Protein AF-A0A1U7JAW0-F1 (afdb_monomer)

Organism: NCBI:txid549789

Mean predicted aligned error: 9.83 Å

Foldseek 3Di:
DPPPPPVVVVPPPPDDPPDPPPPCVVVLVVLLPDDDPDLVVLVVLLVVQAPAQPQWDFDDDPNRTPDTGDRPQVVDPNSVSSVVSNVNSLCCCCPVVVHDCPVSD
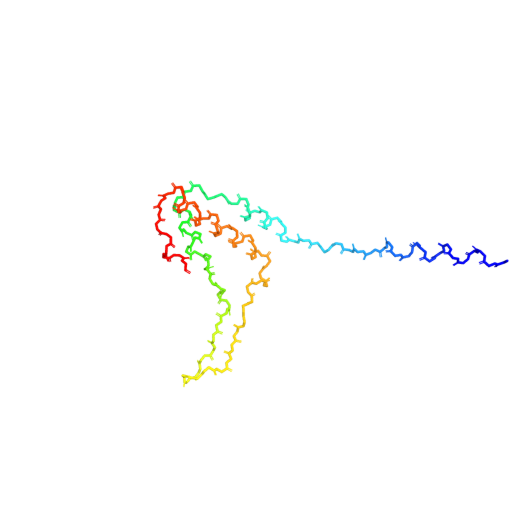
Nearest PDB structures (foldseek):
  4gip-assembly1_F  TM=3.608E-01  e=8.877E+00  Simian virus 5 (strain W3)

InterPro domains:
  IPR009717 Mo-dependent nitrogenase, C-terminal [PF06967] (24-105)

Sequence (105 aa):
MNRFLSSLRHGLHAAGQARPLDLFRPLRQWVSHLRVETPRRARKVAELIPAQCPFERDIVVLGRSVAHIPPLCKLNPLYNELVELRFRALCYLADECGEDISAYI

Secondary structure (DSSP, 8-state):
--SSSSGGGTTSSSS-------TTHHHHHHHHH----SHHHHHHHHHHS-SS-TT-EEEEETTEEEEEE---GGGSTTHHHHHHHHHHHHHIIIIIT----GGG-

Solvent-accessible surface area (backbone atoms only — not comparable to full-atom values): 6673 Å² total; per-residue (Å²): 143,80,81,80,72,72,69,71,68,77,71,71,83,80,78,78,84,76,72,79,81,65,81,58,51,66,58,41,53,50,50,59,64,60,78,72,88,43,69,73,56,17,50,50,40,42,66,71,50,65,77,62,50,90,61,40,48,74,44,65,57,97,90,39,78,77,48,75,42,65,76,55,51,80,74,45,96,51,39,67,38,51,54,50,48,32,50,55,16,49,46,44,34,40,76,76,66,66,44,86,59,74,92,58,104

Structure (mmCIF, N/CA/C/O backbone):
data_AF-A0A1U7JAW0-F1
#
_entry.id   AF-A0A1U7JAW0-F1
#
loop_
_atom_site.group_PDB
_atom_site.id
_atom_site.type_symbol
_atom_site.label_atom_id
_atom_site.label_alt_id
_atom_site.label_comp_id
_atom_site.label_asym_id
_atom_site.label_entity_id
_atom_site.label_seq_id
_atom_site.pdbx_PDB_ins_code
_atom_site.Cartn_x
_atom_site.Cartn_y
_atom_site.Cartn_z
_atom_site.occupancy
_atom_site.B_iso_or_equiv
_atom_site.auth_seq_id
_atom_site.auth_comp_id
_atom_site.auth_asym_id
_atom_site.auth_atom_id
_atom_site.pdbx_PDB_model_num
ATOM 1 N N . MET A 1 1 ? 67.109 -0.553 9.007 1.00 55.47 1 MET A N 1
ATOM 2 C CA . MET A 1 1 ? 66.588 0.557 8.179 1.00 55.47 1 MET A CA 1
ATOM 3 C C . MET A 1 1 ? 65.205 0.303 7.544 1.00 55.47 1 MET A C 1
ATOM 5 O O . MET A 1 1 ? 64.830 1.077 6.686 1.00 55.47 1 MET A O 1
ATOM 9 N N . ASN A 1 2 ? 64.394 -0.678 7.995 1.00 49.06 2 ASN A N 1
ATOM 10 C CA . ASN A 1 2 ? 63.107 -1.026 7.340 1.00 49.06 2 ASN A CA 1
ATOM 11 C C . ASN A 1 2 ? 61.857 -1.015 8.254 1.00 49.06 2 ASN A C 1
ATOM 13 O O . ASN A 1 2 ? 60.832 -1.580 7.891 1.00 49.06 2 ASN A O 1
ATOM 17 N N . ARG A 1 3 ? 61.889 -0.376 9.434 1.00 50.69 3 ARG A N 1
ATOM 18 C CA . ARG A 1 3 ? 60.706 -0.293 10.329 1.00 50.69 3 ARG A CA 1
ATOM 19 C C . ARG A 1 3 ? 59.897 1.006 10.211 1.00 50.69 3 ARG A C 1
ATOM 21 O O . ARG A 1 3 ? 58.890 1.146 10.888 1.00 50.69 3 ARG A O 1
ATOM 28 N N . PHE A 1 4 ? 60.293 1.925 9.331 1.00 52.19 4 PHE A N 1
ATOM 29 C CA . PHE A 1 4 ? 59.638 3.232 9.180 1.00 52.19 4 PHE A CA 1
ATOM 30 C C . PHE A 1 4 ? 58.556 3.296 8.084 1.00 52.19 4 PHE A C 1
ATOM 32 O O . PHE A 1 4 ? 57.854 4.295 7.992 1.00 52.19 4 PHE A O 1
ATOM 39 N N . LEU A 1 5 ? 58.364 2.238 7.283 1.00 51.12 5 LEU A N 1
ATOM 40 C CA . LEU A 1 5 ? 57.418 2.246 6.151 1.00 51.12 5 LEU A CA 1
ATOM 41 C C . LEU A 1 5 ? 56.117 1.454 6.384 1.00 51.12 5 LEU A C 1
ATOM 43 O O . LEU A 1 5 ? 55.214 1.529 5.555 1.00 51.12 5 LEU A O 1
ATOM 47 N N . SER A 1 6 ? 55.967 0.724 7.497 1.00 51.38 6 SER A N 1
ATOM 48 C CA . SER A 1 6 ? 54.726 -0.024 7.784 1.00 51.38 6 SER A CA 1
ATOM 49 C C . SER A 1 6 ? 53.670 0.778 8.557 1.00 51.38 6 SER A C 1
ATOM 51 O O . SER A 1 6 ? 52.493 0.421 8.526 1.00 51.38 6 SER A O 1
ATOM 53 N N . SER A 1 7 ? 54.055 1.883 9.207 1.00 50.88 7 SER A N 1
ATOM 54 C CA . SER A 1 7 ? 53.129 2.708 10.001 1.00 50.88 7 SER A CA 1
ATOM 55 C C . SER A 1 7 ? 52.253 3.636 9.139 1.00 50.88 7 SER A C 1
ATOM 57 O O . SER A 1 7 ? 51.140 3.983 9.520 1.00 50.88 7 SER A O 1
ATOM 59 N N . LEU A 1 8 ? 52.686 3.973 7.918 1.00 54.41 8 LEU A N 1
ATOM 60 C CA . LEU A 1 8 ? 51.970 4.917 7.044 1.00 54.41 8 LEU A CA 1
ATOM 61 C C . LEU A 1 8 ? 50.847 4.291 6.197 1.00 54.41 8 LEU A C 1
ATOM 63 O O . LEU A 1 8 ? 50.089 5.021 5.566 1.00 54.41 8 LEU A O 1
ATOM 67 N N . ARG A 1 9 ? 50.686 2.959 6.188 1.00 49.91 9 ARG A N 1
ATOM 68 C CA . ARG A 1 9 ? 49.586 2.292 5.456 1.00 49.91 9 ARG A CA 1
ATOM 69 C C . ARG A 1 9 ? 48.291 2.144 6.259 1.00 49.91 9 ARG A C 1
ATOM 71 O O . ARG A 1 9 ? 47.235 2.002 5.657 1.00 49.91 9 ARG A O 1
ATOM 78 N N . HIS A 1 10 ? 48.344 2.225 7.588 1.00 50.72 10 HIS A N 1
ATOM 79 C CA . HIS A 1 10 ? 47.152 2.054 8.431 1.00 50.72 10 HIS A CA 1
ATOM 80 C C . HIS A 1 10 ? 46.349 3.353 8.646 1.00 50.72 10 HIS A C 1
ATOM 82 O O . HIS A 1 10 ? 45.233 3.295 9.149 1.00 50.72 10 HIS A O 1
ATOM 88 N N . GLY A 1 11 ? 46.872 4.516 8.232 1.00 48.88 11 GLY A N 1
ATOM 89 C CA . GLY A 1 11 ? 46.207 5.820 8.392 1.00 48.88 11 GLY A CA 1
ATOM 90 C C . GLY A 1 11 ? 45.349 6.292 7.208 1.00 48.88 11 GLY A C 1
ATOM 91 O O . GLY A 1 11 ? 44.692 7.320 7.319 1.00 48.88 11 GLY A O 1
ATOM 92 N N . LEU A 1 12 ? 45.339 5.578 6.074 1.00 52.06 12 LEU A N 1
ATOM 93 C CA . LEU A 1 12 ? 44.729 6.050 4.815 1.00 52.06 12 LEU A CA 1
ATOM 94 C C . LEU A 1 12 ? 43.344 5.457 4.492 1.00 52.06 12 LEU A C 1
ATOM 96 O O . LEU A 1 12 ? 42.754 5.825 3.483 1.00 52.06 12 LEU A O 1
ATOM 100 N N . HIS A 1 13 ? 42.786 4.588 5.342 1.00 50.47 13 HIS A N 1
ATOM 101 C CA . HIS A 1 13 ? 41.461 3.977 5.117 1.00 50.47 13 HIS A CA 1
ATOM 102 C C . HIS A 1 13 ? 40.307 4.606 5.923 1.00 50.47 13 HIS A C 1
ATOM 104 O O . HIS A 1 13 ? 39.197 4.081 5.909 1.00 50.47 13 HIS A O 1
ATOM 110 N N . ALA A 1 14 ? 40.532 5.741 6.593 1.00 57.91 14 ALA A N 1
ATOM 111 C CA . ALA A 1 14 ? 39.523 6.418 7.421 1.00 57.91 14 ALA A CA 1
ATOM 112 C C . ALA A 1 14 ? 39.145 7.827 6.919 1.00 57.91 14 ALA A C 1
ATOM 114 O O . ALA A 1 14 ? 38.712 8.668 7.703 1.00 57.91 14 ALA A O 1
ATOM 115 N N . ALA A 1 15 ? 39.297 8.105 5.622 1.00 56.97 15 ALA A N 1
ATOM 116 C CA . ALA A 1 15 ? 38.910 9.382 5.028 1.00 56.97 15 ALA A CA 1
ATOM 117 C C . ALA A 1 15 ? 37.891 9.162 3.903 1.00 56.97 15 ALA A C 1
ATOM 119 O O . ALA A 1 15 ? 38.228 8.650 2.841 1.00 56.97 15 ALA A O 1
ATOM 120 N N . GLY A 1 16 ? 36.642 9.577 4.142 1.00 54.16 16 GLY A N 1
ATOM 121 C CA . GLY A 1 16 ? 35.718 9.910 3.056 1.00 54.16 16 GLY A CA 1
ATOM 122 C C . GLY A 1 16 ? 34.587 8.929 2.751 1.00 54.16 16 GLY A C 1
ATOM 123 O O . GLY A 1 16 ? 34.258 8.752 1.586 1.00 54.16 16 GLY A O 1
ATOM 124 N N . GLN A 1 17 ? 33.913 8.350 3.749 1.00 63.06 17 GLN A N 1
ATOM 125 C CA . GLN A 1 17 ? 32.521 7.937 3.520 1.00 63.06 17 GLN A CA 1
ATOM 126 C C . GLN A 1 17 ? 31.614 9.144 3.762 1.00 63.06 17 GLN A C 1
ATOM 128 O O . GLN A 1 17 ? 31.127 9.363 4.872 1.00 63.06 17 GLN A O 1
ATOM 133 N N . ALA A 1 18 ? 31.437 9.972 2.728 1.00 64.62 18 ALA A N 1
ATOM 134 C CA . ALA A 1 18 ? 30.397 10.990 2.727 1.00 64.62 18 ALA A CA 1
ATOM 135 C C . ALA A 1 18 ? 29.056 10.273 2.925 1.00 64.62 18 ALA A C 1
ATOM 137 O O . ALA A 1 18 ? 28.613 9.524 2.055 1.00 64.62 18 ALA A O 1
ATOM 138 N N . ARG A 1 19 ? 28.430 10.447 4.095 1.00 68.69 19 ARG A N 1
ATOM 139 C CA . ARG A 1 19 ? 27.067 9.955 4.300 1.00 68.69 19 ARG A CA 1
ATOM 140 C C . ARG A 1 19 ? 26.188 10.689 3.286 1.00 68.69 19 ARG A C 1
ATOM 142 O O . ARG A 1 19 ? 26.192 11.922 3.317 1.00 68.69 19 ARG A O 1
ATOM 149 N N . PRO A 1 20 ? 25.482 9.983 2.387 1.00 73.88 20 PRO A N 1
ATOM 150 C CA . PRO A 1 20 ? 24.585 10.646 1.457 1.00 73.88 20 PRO A CA 1
ATOM 151 C C . PRO A 1 20 ? 23.592 11.476 2.271 1.00 73.88 20 PRO A C 1
ATOM 153 O O . PRO A 1 20 ? 23.002 10.982 3.236 1.00 73.88 20 PRO A O 1
ATOM 156 N N . LEU A 1 21 ? 23.474 12.760 1.932 1.00 79.62 21 LEU A N 1
ATOM 157 C CA . LEU A 1 21 ? 22.507 13.638 2.573 1.00 79.62 21 LEU A CA 1
ATOM 158 C C . LEU A 1 21 ? 21.115 13.109 2.249 1.00 79.62 21 LEU A C 1
ATOM 160 O O . LEU A 1 21 ? 20.676 13.112 1.100 1.00 79.62 21 LEU A O 1
ATOM 164 N N . ASP A 1 22 ? 20.435 12.624 3.278 1.00 85.62 22 ASP A N 1
ATOM 165 C CA . ASP A 1 22 ? 19.100 12.078 3.146 1.00 85.62 22 ASP A CA 1
ATOM 166 C C . ASP A 1 22 ? 18.053 13.200 3.157 1.00 85.62 22 ASP A C 1
ATOM 168 O O . ASP A 1 22 ? 17.464 13.530 4.189 1.00 85.62 22 ASP A O 1
ATOM 172 N N . LEU A 1 23 ? 17.834 13.793 1.982 1.00 91.19 23 LEU A N 1
ATOM 173 C CA . LEU A 1 23 ? 16.895 14.901 1.783 1.00 91.19 23 LEU A CA 1
ATOM 174 C C . LEU A 1 23 ? 15.445 14.531 2.129 1.00 91.19 23 LEU A C 1
ATOM 176 O O . LEU A 1 23 ? 14.671 15.391 2.542 1.00 91.19 23 LEU A O 1
ATOM 180 N N . PHE A 1 24 ? 15.076 13.255 1.990 1.00 93.00 24 PHE A N 1
ATOM 181 C CA . PHE A 1 24 ? 13.711 12.779 2.230 1.00 93.00 24 PHE A CA 1
ATOM 182 C C . PHE A 1 24 ? 13.469 12.357 3.679 1.00 93.00 24 PHE A C 1
ATOM 184 O O . PHE A 1 24 ? 12.329 12.056 4.037 1.00 93.00 24 PHE A O 1
ATOM 191 N N . ARG A 1 25 ? 14.500 12.365 4.533 1.00 93.31 25 ARG A N 1
ATOM 192 C CA . ARG A 1 25 ? 14.385 11.967 5.941 1.00 93.31 25 ARG A CA 1
ATOM 193 C C . ARG A 1 25 ? 13.245 12.670 6.692 1.00 93.31 25 ARG A C 1
ATOM 195 O O . ARG A 1 25 ? 12.493 11.965 7.363 1.00 93.31 25 ARG A O 1
ATOM 202 N N . PRO A 1 26 ? 13.060 14.004 6.590 1.00 94.31 26 PRO A N 1
ATOM 203 C CA . PRO A 1 26 ? 11.980 14.676 7.309 1.00 94.31 26 PRO A CA 1
ATOM 204 C C . PRO A 1 26 ? 10.601 14.217 6.830 1.00 94.31 26 PRO A C 1
ATOM 206 O O . PRO A 1 26 ? 9.695 14.035 7.637 1.00 94.31 26 PRO A O 1
ATOM 209 N N . LEU A 1 27 ? 10.457 13.980 5.523 1.00 95.06 27 LEU A N 1
ATOM 210 C CA . LEU A 1 27 ? 9.204 13.528 4.929 1.00 95.06 27 LEU A CA 1
ATOM 211 C C . LEU A 1 27 ? 8.889 12.080 5.317 1.00 95.06 27 LEU A C 1
ATOM 213 O O . LEU A 1 27 ? 7.757 11.796 5.695 1.00 95.06 27 LEU A O 1
ATOM 217 N N . ARG A 1 28 ? 9.888 11.187 5.314 1.00 95.25 28 ARG A N 1
ATOM 218 C CA . ARG A 1 28 ? 9.739 9.821 5.842 1.00 95.25 28 ARG A CA 1
ATOM 219 C C . ARG A 1 28 ? 9.265 9.829 7.287 1.00 95.25 28 ARG A C 1
ATOM 221 O O . ARG A 1 28 ? 8.288 9.166 7.614 1.00 95.25 28 ARG A O 1
ATOM 228 N N . GLN A 1 29 ? 9.917 10.627 8.129 1.00 95.44 29 GLN A N 1
ATOM 229 C CA . GLN A 1 29 ? 9.551 10.731 9.538 1.00 95.44 29 GLN A CA 1
ATOM 230 C C . GLN A 1 29 ? 8.155 11.333 9.735 1.00 95.44 29 GLN A C 1
ATOM 232 O O . GLN A 1 29 ? 7.421 10.933 10.633 1.00 95.44 29 GLN A O 1
ATOM 237 N N . TRP A 1 30 ? 7.760 12.273 8.879 1.00 96.06 30 TRP A N 1
ATOM 238 C CA . TRP A 1 30 ? 6.405 12.803 8.895 1.00 96.06 30 TRP A CA 1
ATOM 239 C C . TRP A 1 30 ? 5.370 11.721 8.563 1.00 96.06 30 TRP A C 1
ATOM 241 O O . TRP A 1 30 ? 4.419 11.561 9.325 1.00 96.06 30 TRP A O 1
ATOM 251 N N . VAL A 1 31 ? 5.578 10.933 7.497 1.00 96.25 31 VAL A N 1
ATOM 252 C CA . VAL A 1 31 ? 4.671 9.830 7.116 1.00 96.25 31 VAL A CA 1
ATOM 253 C C . VAL A 1 31 ? 4.614 8.754 8.203 1.00 96.25 31 VAL A C 1
ATOM 255 O O . VAL A 1 31 ? 3.524 8.310 8.566 1.00 96.25 31 VAL A O 1
ATOM 258 N N . SER A 1 32 ? 5.755 8.358 8.772 1.00 95.00 32 SER A N 1
ATOM 259 C CA . SER A 1 32 ? 5.783 7.340 9.828 1.00 95.00 32 SER A CA 1
ATOM 260 C C . SER A 1 32 ? 5.053 7.802 11.096 1.00 95.00 32 SER A C 1
ATOM 262 O O . SER A 1 32 ? 4.387 7.003 11.755 1.00 95.00 32 SER A O 1
ATOM 264 N N . HIS A 1 33 ? 5.069 9.100 11.403 1.00 95.62 33 HIS A N 1
ATOM 265 C CA . HIS A 1 33 ? 4.349 9.668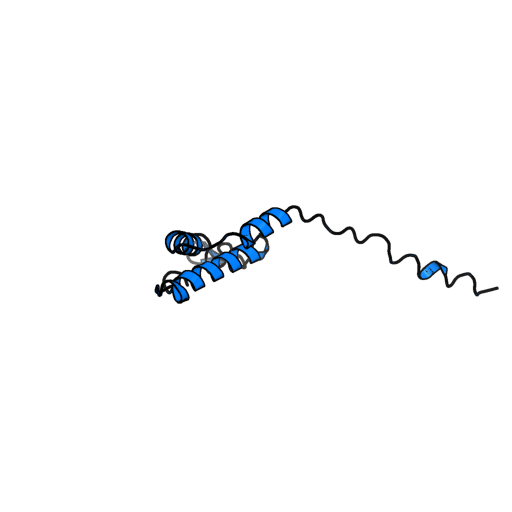 12.545 1.00 95.62 33 HIS A CA 1
ATOM 266 C C . HIS A 1 33 ? 2.862 9.961 12.285 1.00 95.62 33 HIS A C 1
ATOM 268 O O . HIS A 1 33 ? 2.152 10.318 13.230 1.00 95.62 33 HIS A O 1
ATOM 274 N N . LEU A 1 34 ? 2.362 9.813 11.051 1.00 95.38 34 LEU A N 1
ATOM 275 C CA . LEU A 1 34 ? 0.930 9.951 10.780 1.00 95.38 34 LEU A CA 1
ATOM 276 C C . LEU A 1 34 ? 0.152 8.908 11.583 1.00 95.38 34 LEU A C 1
ATOM 278 O O . LEU A 1 34 ? 0.351 7.703 11.431 1.00 95.38 34 LEU A O 1
ATOM 282 N N . ARG A 1 35 ? -0.742 9.390 12.4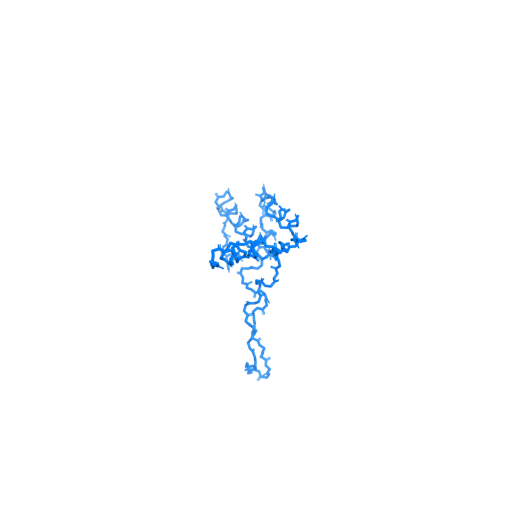47 1.00 94.06 35 ARG A N 1
ATOM 283 C CA . ARG A 1 35 ? -1.560 8.539 13.306 1.00 94.06 35 ARG A CA 1
ATOM 284 C C . ARG A 1 35 ? -2.883 8.190 12.641 1.00 94.06 35 ARG A C 1
ATOM 286 O O . ARG A 1 35 ? -3.584 9.062 12.113 1.00 94.06 35 ARG A O 1
ATOM 293 N N . VAL A 1 36 ? -3.244 6.916 12.725 1.00 95.88 36 VAL A N 1
ATOM 294 C CA . VAL A 1 36 ? -4.540 6.404 12.289 1.00 95.88 36 VAL A CA 1
ATOM 295 C C . VAL A 1 36 ? -5.435 6.265 13.519 1.00 95.88 36 VAL A C 1
ATOM 297 O O . VAL A 1 36 ? -5.409 5.253 14.193 1.00 95.88 36 VAL A O 1
ATOM 300 N N . GLU A 1 37 ? -6.174 7.325 13.845 1.00 93.88 37 GLU A N 1
ATOM 301 C CA . GLU A 1 37 ? -6.999 7.406 15.073 1.00 93.88 37 GLU A CA 1
ATOM 302 C C . GLU A 1 37 ? -8.509 7.400 14.773 1.00 93.88 37 GLU A C 1
ATOM 304 O O . GLU A 1 37 ? -9.328 7.598 15.664 1.00 93.88 37 GLU A O 1
ATOM 309 N N . THR A 1 38 ? -8.901 7.267 13.500 1.00 97.19 38 THR A N 1
ATOM 310 C CA . THR A 1 38 ? -10.320 7.275 13.111 1.00 97.19 38 THR A CA 1
ATOM 311 C C . THR A 1 38 ? -10.581 6.297 11.967 1.00 97.19 38 THR A C 1
ATOM 313 O O . THR A 1 38 ? -9.772 6.257 11.028 1.00 97.19 38 THR A O 1
ATOM 316 N N . PRO A 1 39 ? -11.748 5.622 11.939 1.00 97.06 39 PRO A N 1
ATOM 317 C CA . PRO A 1 39 ? -12.079 4.670 10.875 1.00 97.06 39 PRO A CA 1
ATOM 318 C C . PRO A 1 39 ? -12.090 5.331 9.494 1.00 97.06 39 PRO A C 1
ATOM 320 O O . PRO A 1 39 ? -11.585 4.795 8.514 1.00 97.06 39 PRO A O 1
ATOM 323 N N . ARG A 1 40 ? -12.574 6.579 9.415 1.00 97.19 40 ARG A N 1
ATOM 324 C CA . ARG A 1 40 ? -12.604 7.349 8.161 1.00 97.19 40 ARG A CA 1
ATOM 325 C C . ARG A 1 40 ? -11.207 7.609 7.592 1.00 97.19 40 ARG A C 1
ATOM 327 O O . ARG A 1 40 ? -11.047 7.586 6.374 1.00 97.19 40 ARG A O 1
ATOM 334 N N . ARG A 1 41 ? -10.209 7.907 8.436 1.00 96.69 41 ARG A N 1
ATOM 335 C CA . ARG A 1 41 ? -8.818 8.068 7.973 1.00 96.69 41 ARG A CA 1
ATOM 336 C C . ARG A 1 41 ? -8.230 6.721 7.576 1.00 96.69 41 ARG A C 1
ATOM 338 O O . ARG A 1 41 ? -7.596 6.652 6.531 1.00 96.69 41 ARG A O 1
ATOM 345 N N . ALA A 1 42 ? -8.481 5.683 8.368 1.00 97.44 42 ALA A N 1
ATOM 346 C CA . ALA A 1 42 ? -7.987 4.341 8.104 1.00 97.44 42 ALA A CA 1
ATOM 347 C C . ALA A 1 42 ? -8.478 3.807 6.747 1.00 97.44 42 ALA A C 1
ATOM 349 O O . ALA A 1 42 ? -7.656 3.438 5.912 1.00 97.44 42 ALA A O 1
ATOM 350 N N . ARG A 1 43 ? -9.785 3.907 6.460 1.00 97.75 43 ARG A N 1
ATOM 351 C CA . ARG A 1 43 ? -10.356 3.539 5.151 1.00 97.75 43 ARG A CA 1
ATOM 352 C C . ARG A 1 43 ? -9.738 4.322 4.003 1.00 97.75 43 ARG A C 1
ATOM 354 O O . ARG A 1 43 ? -9.295 3.731 3.032 1.00 97.75 43 ARG A O 1
ATOM 361 N N . LYS A 1 44 ? -9.605 5.645 4.141 1.00 96.81 44 LYS A N 1
ATOM 362 C CA . LYS A 1 44 ? -8.959 6.471 3.107 1.00 96.81 44 LYS A CA 1
ATOM 363 C C . LYS A 1 44 ? -7.518 6.053 2.833 1.00 96.81 44 LYS A C 1
ATOM 365 O O . LYS A 1 44 ? -7.099 6.064 1.684 1.00 96.81 44 LYS A O 1
ATOM 370 N N . VAL A 1 45 ? -6.753 5.714 3.868 1.00 97.38 45 VAL A N 1
ATOM 371 C CA . VAL A 1 45 ? -5.385 5.203 3.703 1.00 97.38 45 VAL A CA 1
ATOM 372 C C . VAL A 1 45 ? -5.408 3.846 2.992 1.00 97.38 45 VAL A C 1
ATOM 374 O O . VAL A 1 45 ? -4.637 3.647 2.052 1.00 97.38 45 VAL A O 1
ATOM 377 N N . ALA A 1 46 ? -6.308 2.948 3.399 1.00 96.44 46 ALA A N 1
ATOM 378 C CA . ALA A 1 46 ? -6.487 1.633 2.791 1.00 96.44 46 ALA A CA 1
ATOM 379 C C . ALA A 1 46 ? -6.997 1.693 1.333 1.00 96.44 46 ALA A C 1
ATOM 381 O O . ALA A 1 46 ? -6.718 0.802 0.537 1.00 96.44 46 ALA A O 1
ATOM 382 N N . GLU A 1 47 ? -7.703 2.748 0.945 1.00 95.88 47 GLU A N 1
ATOM 383 C CA . GLU A 1 47 ? -8.132 2.972 -0.440 1.00 95.88 47 GLU A CA 1
ATOM 384 C C . GLU A 1 47 ? -7.034 3.636 -1.279 1.00 95.88 47 GLU A C 1
ATOM 386 O O . GLU A 1 47 ? -6.854 3.308 -2.448 1.00 95.88 47 GLU A O 1
ATOM 391 N N . LEU A 1 48 ? -6.289 4.577 -0.690 1.00 95.69 48 LEU A N 1
ATOM 392 C CA . LEU A 1 48 ? -5.317 5.394 -1.416 1.00 95.69 48 LEU A CA 1
ATOM 393 C C . LEU A 1 48 ? -4.002 4.660 -1.703 1.00 95.69 48 LEU A C 1
ATOM 395 O O . LEU A 1 48 ? -3.407 4.862 -2.760 1.00 95.69 48 LEU A O 1
ATOM 399 N N . ILE A 1 49 ? -3.510 3.861 -0.754 1.00 95.94 49 ILE A N 1
ATOM 400 C CA . ILE A 1 49 ? -2.238 3.142 -0.892 1.00 95.94 49 ILE A CA 1
ATOM 401 C C . ILE A 1 49 ? -2.560 1.723 -1.355 1.00 95.94 49 ILE A C 1
ATOM 403 O O . ILE A 1 49 ? -3.090 0.981 -0.549 1.00 95.94 49 ILE A O 1
ATOM 407 N N . PRO A 1 50 ? -2.265 1.297 -2.587 1.00 93.88 50 PRO A N 1
ATOM 408 C CA . PRO A 1 50 ? -2.677 -0.022 -3.080 1.00 93.88 50 PRO A CA 1
ATOM 409 C C . PRO A 1 50 ? -1.984 -1.190 -2.347 1.00 93.88 50 PRO A C 1
ATOM 411 O O . PRO A 1 50 ? -0.865 -1.045 -1.855 1.00 93.88 50 PRO A O 1
ATOM 414 N N . ALA A 1 51 ? -2.643 -2.359 -2.293 1.00 91.94 51 ALA A N 1
ATOM 415 C CA . ALA A 1 51 ? -2.066 -3.603 -1.753 1.00 91.94 51 ALA A CA 1
ATOM 416 C C . ALA A 1 51 ? -0.967 -4.186 -2.653 1.00 91.94 51 ALA A C 1
ATOM 418 O O . ALA A 1 51 ? -0.011 -4.795 -2.177 1.00 91.94 51 ALA A O 1
ATOM 419 N N . GLN A 1 52 ? -1.114 -3.983 -3.960 1.00 90.62 52 GLN A N 1
ATOM 420 C CA . GLN A 1 52 ? -0.193 -4.451 -4.987 1.00 90.62 52 GLN A CA 1
ATOM 421 C C . GLN A 1 52 ? 0.616 -3.286 -5.549 1.00 90.62 52 GLN A C 1
ATOM 423 O O . GLN A 1 52 ? 0.255 -2.118 -5.392 1.00 90.62 52 GLN A O 1
ATOM 428 N N . CYS A 1 53 ? 1.721 -3.599 -6.223 1.00 93.25 53 CYS A N 1
ATOM 429 C CA . CYS A 1 53 ? 2.560 -2.576 -6.818 1.00 93.25 53 CYS A CA 1
ATOM 430 C C . CYS A 1 53 ? 1.867 -1.943 -8.041 1.00 93.25 53 CYS A C 1
ATOM 432 O O . CYS A 1 53 ? 1.742 -2.619 -9.056 1.00 93.25 53 CYS A O 1
ATOM 434 N N . PRO A 1 54 ? 1.481 -0.647 -8.032 1.00 91.62 54 PRO A N 1
ATOM 435 C CA . PRO A 1 54 ? 0.785 -0.028 -9.168 1.00 91.62 54 PRO A CA 1
ATOM 436 C C . PRO A 1 54 ? 1.643 0.086 -10.435 1.00 91.62 54 PRO A C 1
ATOM 438 O O . PRO A 1 54 ? 1.127 0.382 -11.511 1.0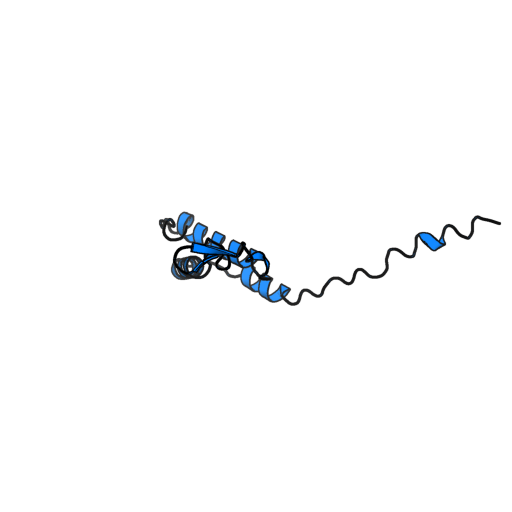0 91.62 54 PRO A O 1
ATOM 441 N N . PHE A 1 55 ? 2.961 -0.087 -10.315 1.00 93.25 55 PHE A N 1
ATOM 442 C CA . PHE A 1 55 ? 3.865 -0.064 -11.460 1.00 93.25 55 PHE A CA 1
ATOM 443 C C . PHE A 1 55 ? 3.960 -1.415 -12.168 1.00 93.25 55 PHE A C 1
ATOM 445 O O . PHE A 1 55 ? 4.310 -1.427 -13.346 1.00 93.25 55 PHE A O 1
ATOM 452 N N . GLU A 1 56 ? 3.655 -2.515 -11.476 1.00 95.38 56 GLU A N 1
ATOM 453 C CA . GLU A 1 56 ? 3.697 -3.855 -12.051 1.00 95.38 56 GLU A CA 1
ATOM 454 C C . GLU A 1 56 ? 2.464 -4.081 -12.921 1.00 95.38 56 GLU A C 1
ATOM 456 O O . GLU A 1 56 ? 1.332 -3.917 -12.466 1.00 95.38 56 GLU A O 1
ATOM 461 N N . ARG A 1 57 ? 2.679 -4.388 -14.200 1.00 95.12 57 ARG A N 1
ATOM 462 C CA . ARG A 1 57 ? 1.598 -4.626 -15.166 1.00 95.12 57 ARG A CA 1
ATOM 463 C C . ARG A 1 57 ? 2.136 -5.204 -16.461 1.00 95.12 57 ARG A C 1
ATOM 465 O O . ARG A 1 57 ? 3.252 -4.897 -16.880 1.00 95.12 57 ARG A O 1
ATOM 472 N N . ASP A 1 58 ? 1.279 -5.946 -17.143 1.00 95.44 58 ASP A N 1
ATOM 473 C CA . ASP A 1 58 ? 1.533 -6.414 -18.498 1.00 95.44 58 ASP A CA 1
ATOM 474 C C . ASP A 1 58 ? 1.075 -5.387 -19.535 1.00 95.44 58 ASP A C 1
ATOM 476 O O . ASP A 1 58 ? 0.027 -4.748 -19.410 1.00 95.44 58 ASP A O 1
ATOM 480 N N . ILE A 1 59 ? 1.865 -5.242 -20.594 1.00 95.56 59 ILE A N 1
ATOM 481 C CA . ILE A 1 59 ? 1.532 -4.433 -21.763 1.00 95.56 59 ILE A CA 1
ATOM 482 C C . ILE A 1 59 ? 0.984 -5.380 -22.825 1.00 95.56 59 ILE A C 1
ATOM 484 O O . ILE A 1 59 ? 1.732 -6.121 -23.464 1.00 95.56 59 ILE A O 1
ATOM 488 N N . VAL A 1 60 ? -0.334 -5.347 -23.014 1.00 96.38 60 VAL A N 1
ATOM 489 C CA . VAL A 1 60 ? -1.044 -6.187 -23.983 1.00 96.38 60 VAL A CA 1
ATOM 490 C C . VAL A 1 60 ? -1.413 -5.363 -25.211 1.00 96.38 60 VAL A C 1
ATOM 492 O O . VAL A 1 60 ? -2.063 -4.325 -25.101 1.00 96.38 60 VAL A O 1
ATOM 495 N N . VAL A 1 61 ? -1.035 -5.844 -26.396 1.00 96.62 61 VAL A N 1
ATOM 496 C CA . VAL A 1 61 ? -1.393 -5.243 -27.689 1.00 96.62 61 VAL A CA 1
ATOM 497 C C . VAL A 1 61 ? -2.027 -6.325 -28.555 1.00 96.62 61 VAL A C 1
ATOM 499 O O . VAL A 1 61 ? -1.483 -7.419 -28.688 1.00 96.62 61 VAL A O 1
ATOM 502 N N . LEU A 1 62 ? -3.205 -6.041 -29.123 1.00 95.12 62 LEU A N 1
ATOM 503 C CA . LEU A 1 62 ? -3.972 -6.996 -29.943 1.00 95.12 62 LEU A CA 1
ATOM 504 C C . LEU A 1 62 ? -4.216 -8.352 -29.240 1.00 95.12 62 LEU A C 1
ATOM 506 O O . LEU A 1 62 ? -4.180 -9.409 -29.868 1.00 95.12 62 LEU A O 1
ATOM 510 N N . GLY A 1 63 ? -4.427 -8.329 -27.919 1.00 93.44 63 GLY A N 1
ATOM 511 C CA . GLY A 1 63 ? -4.675 -9.528 -27.109 1.00 93.44 63 GLY A CA 1
ATOM 512 C C . GLY A 1 63 ? -3.438 -10.385 -26.818 1.00 93.44 63 GLY A C 1
ATOM 513 O O . GLY A 1 63 ? -3.578 -11.468 -26.257 1.00 93.44 63 GLY A O 1
ATOM 514 N N . ARG A 1 64 ? -2.229 -9.929 -27.174 1.00 93.19 64 ARG A N 1
ATOM 515 C CA . ARG A 1 64 ? -0.965 -10.617 -26.872 1.00 93.19 64 ARG A CA 1
ATOM 516 C C . ARG A 1 64 ? -0.111 -9.759 -25.941 1.00 93.19 64 ARG A C 1
ATOM 518 O O . ARG A 1 64 ? 0.048 -8.564 -26.187 1.00 93.19 64 ARG A O 1
ATOM 525 N N . SER A 1 65 ? 0.423 -10.356 -24.875 1.00 94.88 65 SER A N 1
ATOM 526 C CA . SER A 1 65 ? 1.382 -9.673 -23.998 1.00 94.88 65 SER A CA 1
ATOM 527 C C . SER A 1 65 ? 2.688 -9.449 -24.756 1.00 94.88 65 SER A C 1
ATOM 529 O O . SER A 1 65 ? 3.237 -10.384 -25.342 1.00 94.88 65 SER A O 1
ATOM 531 N N . VAL A 1 66 ? 3.146 -8.201 -24.792 1.00 96.88 66 VAL A N 1
ATOM 532 C CA . VAL A 1 66 ? 4.342 -7.777 -25.534 1.00 96.88 66 VAL A CA 1
ATOM 533 C C . VAL A 1 66 ? 5.498 -7.469 -24.586 1.00 96.88 66 VAL A C 1
ATOM 535 O O . VAL A 1 66 ? 6.658 -7.622 -24.957 1.00 96.88 66 VAL A O 1
ATOM 538 N N . ALA A 1 67 ? 5.188 -7.036 -23.364 1.00 96.75 67 ALA A N 1
ATOM 539 C CA . ALA A 1 67 ? 6.169 -6.757 -22.325 1.00 96.75 67 ALA A CA 1
ATOM 540 C C . ALA A 1 67 ? 5.526 -6.840 -20.937 1.00 96.75 67 ALA A C 1
ATOM 542 O O . ALA A 1 67 ? 4.339 -6.563 -20.779 1.00 96.75 67 ALA A O 1
ATOM 543 N N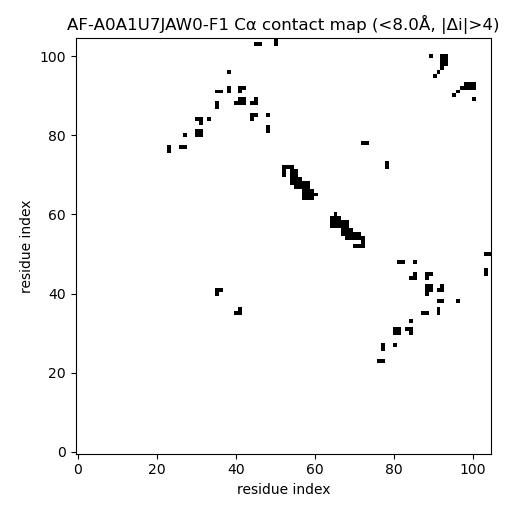 . HIS A 1 68 ? 6.343 -7.156 -19.937 1.00 96.56 68 HIS A N 1
ATOM 544 C CA . HIS A 1 68 ? 5.972 -7.173 -18.526 1.00 96.56 68 HIS A CA 1
ATOM 545 C C . HIS A 1 68 ? 6.782 -6.105 -17.783 1.00 96.56 68 HIS A C 1
ATOM 547 O O . HIS A 1 68 ? 8.014 -6.087 -17.875 1.00 96.56 68 HIS A O 1
ATOM 553 N N . ILE A 1 69 ? 6.104 -5.201 -17.074 1.00 96.31 69 ILE A N 1
ATOM 554 C CA . ILE A 1 69 ? 6.753 -4.227 -16.192 1.00 96.31 69 ILE A CA 1
ATOM 555 C C . ILE A 1 69 ? 6.887 -4.874 -14.808 1.00 96.31 69 ILE A C 1
ATOM 557 O O . ILE A 1 69 ? 5.855 -5.181 -14.217 1.00 96.31 69 ILE A O 1
ATOM 561 N N . PRO A 1 70 ? 8.110 -5.051 -14.273 1.00 94.69 70 PRO A N 1
ATOM 562 C CA . PRO A 1 70 ? 8.317 -5.669 -12.964 1.00 94.69 70 PRO A CA 1
ATOM 563 C C . PRO A 1 70 ? 7.845 -4.767 -11.804 1.00 94.69 70 PRO A C 1
ATOM 565 O O . PRO A 1 70 ? 7.576 -3.577 -12.002 1.00 94.69 70 PRO A O 1
ATOM 568 N N . PRO A 1 71 ? 7.808 -5.275 -10.558 1.00 93.56 71 PRO A N 1
ATOM 569 C CA . PRO A 1 71 ? 7.474 -4.477 -9.379 1.00 93.56 71 PRO A CA 1
ATOM 570 C C . PRO A 1 71 ? 8.546 -3.421 -9.075 1.00 93.56 71 PRO A C 1
ATOM 572 O O . PRO A 1 71 ? 9.539 -3.665 -8.388 1.00 93.56 71 PRO A O 1
ATOM 575 N N . LEU A 1 72 ? 8.321 -2.198 -9.556 1.00 94.56 72 LEU A N 1
ATOM 576 C CA . LEU A 1 72 ? 9.236 -1.058 -9.398 1.00 94.56 72 LEU A CA 1
ATOM 577 C C . LEU A 1 72 ? 8.905 -0.149 -8.199 1.00 94.56 72 LEU A C 1
ATOM 579 O O . LEU A 1 72 ? 9.459 0.939 -8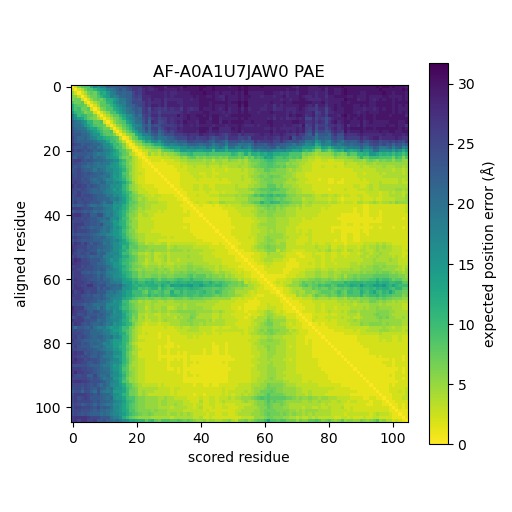.058 1.00 94.56 72 LEU A O 1
ATOM 583 N N . CYS A 1 73 ? 8.022 -0.576 -7.296 1.00 91.12 73 CYS A N 1
ATOM 584 C CA . CYS A 1 73 ? 7.525 0.268 -6.204 1.00 91.12 73 CYS A CA 1
ATOM 585 C C . CYS A 1 73 ? 8.587 0.706 -5.191 1.00 91.12 73 CYS A C 1
ATOM 587 O O . CYS A 1 73 ? 8.458 1.776 -4.597 1.00 91.12 73 CYS A O 1
ATOM 589 N N . LYS A 1 74 ? 9.675 -0.060 -5.055 1.00 90.38 74 LYS A N 1
ATOM 590 C CA . LYS A 1 74 ? 10.810 0.294 -4.190 1.00 90.38 74 LYS A CA 1
ATOM 591 C C . LYS A 1 74 ? 11.654 1.461 -4.712 1.00 90.38 74 LYS A C 1
ATOM 593 O O . LYS A 1 74 ? 12.510 1.944 -3.981 1.00 90.38 7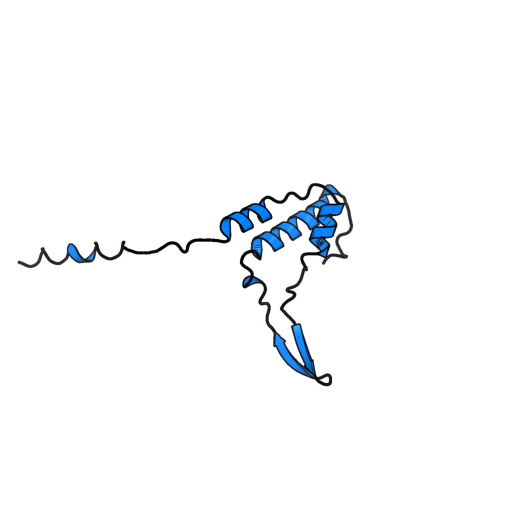4 LYS A O 1
ATOM 598 N N . LEU A 1 75 ? 11.418 1.936 -5.941 1.00 91.56 75 LEU A N 1
ATOM 599 C CA . LEU A 1 75 ? 12.042 3.166 -6.439 1.00 91.56 75 LEU A CA 1
ATOM 600 C C . LEU A 1 75 ? 11.541 4.412 -5.692 1.00 91.56 75 LEU A C 1
ATOM 602 O O . LEU A 1 75 ? 12.245 5.418 -5.651 1.00 91.56 75 LEU A O 1
ATOM 606 N N . ASN A 1 76 ? 10.342 4.361 -5.098 1.00 92.75 76 ASN A N 1
ATOM 607 C CA . ASN A 1 76 ? 9.811 5.465 -4.305 1.00 92.75 76 ASN A CA 1
ATOM 608 C C . ASN A 1 76 ? 10.574 5.582 -2.965 1.00 92.75 76 ASN A C 1
ATOM 610 O O . ASN A 1 76 ? 10.537 4.637 -2.172 1.00 92.75 76 ASN A O 1
ATOM 614 N N . PRO A 1 77 ? 11.190 6.741 -2.647 1.00 93.00 77 PRO A N 1
ATOM 615 C CA . PRO A 1 77 ? 11.903 6.955 -1.384 1.00 93.00 77 PRO A CA 1
ATOM 616 C C . PRO A 1 77 ? 11.057 6.813 -0.106 1.00 93.00 77 PRO A C 1
ATOM 618 O O . PRO A 1 77 ? 11.637 6.772 0.977 1.00 93.00 77 PRO A O 1
ATOM 621 N N . LEU A 1 78 ? 9.723 6.794 -0.213 1.00 95.00 78 LEU A N 1
ATOM 622 C CA . LEU A 1 78 ? 8.771 6.646 0.899 1.00 95.00 78 LEU A CA 1
ATOM 623 C C . LEU A 1 78 ? 8.068 5.278 0.916 1.00 95.00 78 LEU A C 1
ATOM 625 O O . LEU A 1 78 ? 7.058 5.112 1.599 1.00 95.00 78 LEU A O 1
ATOM 629 N N . TYR A 1 79 ? 8.518 4.316 0.102 1.00 94.75 79 TYR A N 1
ATOM 630 C CA . TYR A 1 79 ? 7.815 3.043 -0.082 1.00 94.75 79 TYR A CA 1
ATOM 631 C C . TYR A 1 79 ? 7.543 2.319 1.245 1.00 94.75 79 TYR A C 1
ATOM 633 O O . TYR A 1 79 ? 6.412 1.907 1.497 1.00 94.75 79 TYR A O 1
ATOM 641 N N . ASN A 1 80 ? 8.557 2.196 2.105 1.00 94.75 80 ASN A N 1
ATOM 642 C CA . ASN A 1 80 ? 8.431 1.457 3.361 1.00 94.75 80 ASN A CA 1
ATOM 643 C C . ASN A 1 80 ? 7.444 2.141 4.314 1.00 94.75 80 ASN A C 1
ATOM 645 O O . ASN A 1 80 ? 6.587 1.474 4.885 1.00 94.75 80 ASN A O 1
ATOM 649 N N . GLU A 1 81 ? 7.517 3.467 4.434 1.00 96.50 81 GLU A N 1
ATOM 650 C CA . GLU A 1 81 ? 6.657 4.246 5.327 1.00 96.50 81 GLU A CA 1
ATOM 651 C C . GLU A 1 81 ? 5.192 4.219 4.871 1.00 96.50 81 GLU A C 1
ATOM 653 O O . GLU A 1 81 ? 4.284 4.190 5.702 1.00 96.50 81 GLU A O 1
ATOM 658 N N . LEU A 1 82 ? 4.941 4.199 3.558 1.00 96.38 82 LEU A N 1
ATOM 659 C CA . LEU A 1 82 ? 3.590 4.070 3.004 1.00 96.38 82 LEU A CA 1
ATOM 660 C C . LEU A 1 82 ? 3.007 2.673 3.239 1.00 96.38 82 LEU A C 1
ATOM 662 O O . LEU A 1 82 ? 1.846 2.560 3.632 1.00 96.38 82 LEU A O 1
ATOM 666 N N . VAL A 1 83 ? 3.803 1.619 3.040 1.00 95.69 83 VAL A N 1
ATOM 667 C CA . VAL A 1 83 ? 3.382 0.239 3.335 1.00 95.69 83 VAL A CA 1
ATOM 668 C C . VAL A 1 83 ? 3.099 0.073 4.829 1.00 95.69 83 VAL A C 1
ATOM 670 O O . VAL A 1 83 ? 2.072 -0.495 5.195 1.00 95.69 83 VAL A O 1
ATOM 673 N N . GLU A 1 84 ? 3.946 0.628 5.696 1.00 96.81 84 GLU A N 1
ATOM 674 C CA . GLU A 1 84 ? 3.729 0.622 7.145 1.00 96.81 84 GLU A CA 1
ATOM 675 C C . GLU A 1 84 ? 2.471 1.412 7.540 1.00 96.81 84 GLU A C 1
ATOM 677 O O . GLU A 1 84 ? 1.679 0.961 8.369 1.00 96.81 84 GLU A O 1
ATOM 682 N N . LEU A 1 85 ? 2.239 2.582 6.938 1.00 97.88 85 LEU A N 1
ATOM 683 C CA . LEU A 1 85 ? 1.023 3.365 7.165 1.00 97.88 85 LEU A CA 1
ATOM 684 C C . LEU A 1 85 ? -0.236 2.596 6.739 1.00 97.88 85 LEU A C 1
ATOM 686 O O . LEU A 1 85 ? -1.217 2.589 7.485 1.00 97.88 85 LEU A O 1
ATOM 690 N N . ARG A 1 86 ? -0.200 1.916 5.585 1.00 97.62 86 ARG A N 1
ATOM 691 C CA . ARG A 1 86 ? -1.287 1.039 5.129 1.00 97.62 86 ARG A CA 1
ATOM 692 C C . ARG A 1 86 ? -1.535 -0.093 6.116 1.00 97.62 86 ARG A C 1
ATOM 694 O O . ARG A 1 86 ? -2.678 -0.306 6.504 1.00 97.62 86 ARG A O 1
ATOM 701 N N . PHE A 1 87 ? -0.482 -0.787 6.534 1.00 96.56 87 PHE A N 1
ATOM 702 C CA . PHE A 1 87 ? -0.587 -1.888 7.486 1.00 96.56 87 PHE A CA 1
ATOM 703 C C . PHE A 1 87 ? -1.247 -1.435 8.794 1.00 96.56 87 PHE A C 1
ATOM 705 O O . PHE A 1 87 ? -2.248 -2.014 9.205 1.00 96.56 87 PHE A O 1
ATOM 712 N N . ARG A 1 88 ? -0.775 -0.327 9.383 1.00 97.62 88 ARG A N 1
ATOM 713 C CA . ARG A 1 88 ? -1.382 0.251 10.594 1.00 97.62 88 ARG A CA 1
ATOM 714 C C . ARG A 1 88 ? -2.853 0.614 10.395 1.00 97.62 88 ARG A C 1
ATOM 716 O O . ARG A 1 88 ? -3.652 0.406 11.300 1.00 97.62 88 ARG A O 1
ATOM 723 N N . ALA A 1 89 ? -3.218 1.138 9.225 1.00 97.88 89 ALA A N 1
ATOM 724 C CA . ALA A 1 89 ? -4.609 1.452 8.921 1.00 97.88 89 ALA A CA 1
ATOM 725 C C . ALA A 1 89 ? -5.499 0.208 8.830 1.00 97.88 89 ALA A C 1
ATOM 727 O O . ALA A 1 89 ? -6.607 0.225 9.359 1.00 97.88 89 ALA A O 1
ATOM 728 N N . LEU A 1 90 ? -5.017 -0.864 8.202 1.00 97.75 90 LEU A N 1
ATOM 729 C CA . LEU A 1 90 ? -5.754 -2.124 8.111 1.00 97.75 90 LEU A CA 1
ATOM 730 C C . LEU A 1 90 ? -5.907 -2.791 9.483 1.00 97.75 90 LEU A C 1
ATOM 732 O O . LEU A 1 90 ? -7.013 -3.204 9.816 1.00 97.75 90 LEU A O 1
ATOM 736 N N . CYS A 1 91 ? -4.850 -2.820 10.304 1.00 96.75 91 CYS A N 1
ATOM 737 C CA . CYS A 1 91 ? -4.930 -3.319 11.682 1.00 96.75 91 CYS A CA 1
ATOM 738 C C . CYS A 1 91 ? -5.927 -2.516 12.521 1.00 96.75 91 CYS A C 1
ATOM 740 O O . CYS A 1 91 ? -6.755 -3.098 13.204 1.00 96.75 91 CYS A O 1
ATOM 742 N N . TYR A 1 92 ? -5.920 -1.184 12.420 1.00 97.88 92 TYR A N 1
ATOM 743 C CA . TYR A 1 92 ? -6.900 -0.350 13.122 1.00 97.88 92 TYR A CA 1
ATOM 744 C C . TYR A 1 92 ? -8.349 -0.688 12.718 1.00 97.88 92 TYR A C 1
ATOM 746 O O . TYR A 1 92 ? -9.242 -0.742 13.564 1.00 97.88 92 TYR A O 1
ATOM 754 N N . LEU A 1 93 ? -8.602 -0.939 11.429 1.00 97.94 93 LEU A N 1
ATOM 755 C CA . LEU A 1 93 ? -9.932 -1.327 10.949 1.00 97.94 93 LEU A CA 1
ATOM 756 C C . LEU A 1 93 ? -10.344 -2.720 11.440 1.00 97.94 93 LEU A C 1
ATOM 758 O O . LEU A 1 93 ? -11.466 -2.875 11.915 1.00 97.94 93 LEU A O 1
ATOM 762 N N . ALA A 1 94 ? -9.454 -3.707 11.361 1.00 97.31 94 ALA A N 1
ATOM 76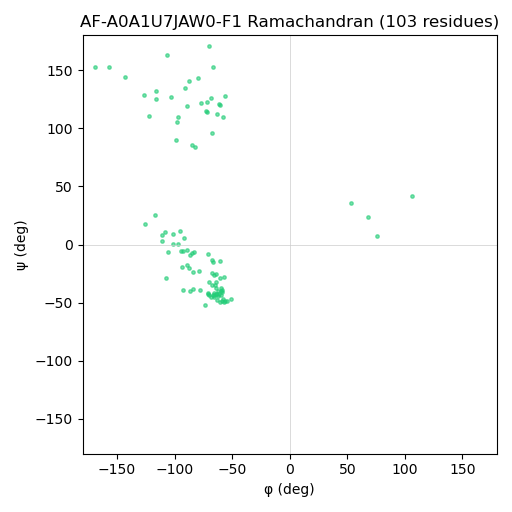3 C CA . ALA A 1 94 ? -9.752 -5.079 11.764 1.00 97.31 94 ALA A CA 1
ATOM 764 C C . ALA A 1 94 ? -9.816 -5.253 13.292 1.00 97.31 94 ALA A C 1
ATOM 766 O O . ALA A 1 94 ? -10.811 -5.754 13.810 1.00 97.31 94 ALA A O 1
ATOM 767 N N . ASP A 1 95 ? -8.784 -4.815 14.014 1.00 96.69 95 ASP A N 1
ATOM 768 C CA . ASP A 1 95 ? -8.588 -5.145 15.430 1.00 96.69 95 ASP A CA 1
ATOM 769 C C . ASP A 1 95 ? -9.327 -4.178 16.366 1.00 96.69 95 ASP A C 1
ATOM 771 O O . ASP A 1 95 ? -9.897 -4.605 17.370 1.00 96.69 95 ASP A O 1
ATOM 775 N N . GLU A 1 96 ? -9.338 -2.876 16.052 1.00 96.19 96 GLU A N 1
ATOM 776 C CA . GLU A 1 96 ? -9.993 -1.867 16.902 1.00 96.19 96 GLU A CA 1
ATOM 777 C C . GLU A 1 96 ? -11.446 -1.597 16.489 1.00 96.19 96 GLU A C 1
ATOM 779 O O . GLU A 1 96 ? -12.306 -1.419 17.353 1.00 96.19 96 GLU A O 1
ATOM 784 N N . CYS A 1 97 ? -11.741 -1.561 15.184 1.00 96.38 97 CYS A N 1
ATOM 785 C CA . CYS A 1 97 ? -13.096 -1.274 14.691 1.00 96.38 97 CYS A CA 1
ATOM 786 C C . CYS A 1 97 ? -13.938 -2.533 14.438 1.00 96.38 97 CYS A C 1
ATOM 788 O O . CYS A 1 97 ? -15.163 -2.421 14.362 1.00 96.38 97 CYS A O 1
ATOM 790 N N . GLY A 1 98 ? -13.314 -3.709 14.290 1.00 95.81 98 GLY A N 1
ATOM 791 C CA . GLY A 1 98 ? -14.007 -4.951 13.932 1.00 95.81 98 GLY A CA 1
ATOM 792 C C . GLY A 1 98 ? -14.581 -4.959 12.508 1.00 95.81 98 GLY A C 1
ATOM 793 O O . GLY A 1 98 ? -15.552 -5.670 12.251 1.00 95.81 98 GLY A O 1
ATOM 794 N N . GLU A 1 99 ? -14.042 -4.143 11.596 1.00 95.94 99 GLU A N 1
ATOM 795 C CA . GLU A 1 99 ? -14.476 -4.082 10.194 1.00 95.94 99 GLU A CA 1
ATOM 796 C C . GLU A 1 99 ? -13.871 -5.241 9.379 1.00 95.94 99 GLU A C 1
ATOM 798 O O . GLU A 1 99 ? -12.714 -5.617 9.564 1.00 95.94 99 GLU A O 1
ATOM 803 N N . ASP A 1 100 ? -14.639 -5.784 8.428 1.00 94.94 100 ASP A N 1
ATOM 804 C CA . ASP A 1 100 ? -14.104 -6.721 7.436 1.00 94.94 100 ASP A CA 1
ATOM 805 C C . ASP A 1 100 ? -13.225 -5.968 6.427 1.00 94.94 100 ASP A C 1
ATOM 807 O O . ASP A 1 100 ? -13.701 -5.134 5.653 1.00 94.94 100 ASP A O 1
ATOM 811 N N . ILE A 1 101 ? -11.928 -6.275 6.432 1.00 95.56 101 ILE A N 1
ATOM 812 C CA . ILE A 1 101 ? -10.935 -5.639 5.561 1.00 95.56 101 ILE A CA 1
ATOM 813 C C . ILE A 1 101 ? -10.721 -6.376 4.234 1.00 95.56 101 ILE A C 1
ATOM 815 O O . ILE A 1 101 ? -9.850 -5.971 3.464 1.00 95.56 101 ILE A O 1
ATOM 819 N N . SER A 1 102 ? -11.497 -7.424 3.934 1.00 94.56 102 SER A N 1
ATOM 820 C CA . SER A 1 102 ? -11.350 -8.226 2.706 1.00 94.56 102 SER A CA 1
ATOM 821 C C . SER A 1 102 ? -11.461 -7.391 1.426 1.00 94.56 102 SER A C 1
ATOM 823 O O . SER A 1 102 ? -10.831 -7.709 0.425 1.00 94.56 102 SER A O 1
ATOM 825 N N . ALA A 1 103 ? -12.205 -6.280 1.465 1.00 91.56 103 ALA A N 1
ATOM 826 C CA . ALA A 1 103 ? -12.313 -5.337 0.348 1.00 91.56 103 ALA A CA 1
ATOM 827 C C . ALA A 1 103 ? -11.005 -4.574 0.044 1.00 91.56 103 ALA A C 1
ATOM 829 O O . ALA A 1 103 ? -10.902 -3.922 -0.995 1.00 91.56 103 ALA A O 1
ATOM 830 N N . TYR A 1 104 ? -10.023 -4.626 0.947 1.00 91.88 104 TYR A N 1
ATOM 831 C CA . TYR A 1 104 ? -8.744 -3.931 0.841 1.00 91.88 104 TYR A 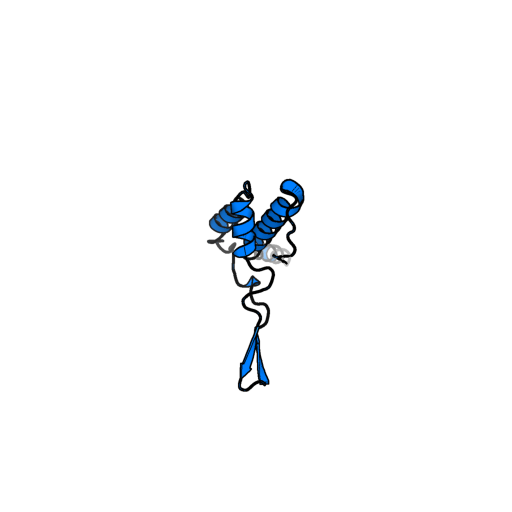CA 1
ATOM 832 C C . TYR A 1 104 ? -7.557 -4.884 0.626 1.00 91.88 104 TYR A C 1
ATOM 834 O O . TYR A 1 104 ? -6.417 -4.436 0.696 1.00 91.88 104 TYR A O 1
ATOM 842 N N . ILE A 1 105 ? -7.762 -6.178 0.398 1.00 85.75 105 ILE A N 1
ATOM 843 C CA . ILE A 1 105 ? -6.672 -7.137 0.133 1.00 85.75 105 ILE A CA 1
ATOM 844 C C . ILE A 1 105 ? -6.603 -7.410 -1.368 1.00 85.75 105 ILE A C 1
ATOM 846 O O . ILE A 1 105 ? -5.480 -7.321 -1.918 1.00 85.75 105 ILE A O 1
#

pLDDT: mean 87.31, std 16.01, range [48.88, 97.94]

Radius of gyration: 24.0 Å; Cα contacts (8 Å, |Δi|>4): 87; chains: 1; bounding box: 81×26×47 Å